Protein AF-A0A4R4RZB3-F1 (afdb_monomer)

pLDDT: mean 90.38, std 12.24, range [35.19, 98.12]

Sequence (123 aa):
MCSTDGIDVASMSTSELVDAAVAIAAELAQRPAPDSPAVCMGDAESLARATDLNEGTLAALIGRVDASREMRRWGYPSTRSWLRSRLGMREARAKERLNLARQRHRLPNVTTRLARGELSYGY

Foldseek 3Di:
DPPPPDPPPVPDDPVVVVVVVVVVVVVVVPDDQDPDVVVNVVVVLVVLLVVLLVLLVVLQVLLVCQVVVVVVVVVQPHSLSCCCPPVVDDNVRSVVSPVCSNCVVVCVVSSVCSNRSVDRPDD

Radius of gyration: 16.97 Å; Cα contacts (8 Å, |Δi|>4): 79; chains: 1; bounding box: 48×29×46 Å

Solvent-accessible surface area (backbone atoms only — not comparable to full-atom values): 7063 Å² total; per-residue (Å²): 133,81,79,74,76,72,79,63,67,84,80,48,52,74,66,57,50,50,53,50,50,50,54,52,51,55,54,56,72,71,52,80,79,66,92,47,66,72,56,43,51,56,50,50,55,51,49,50,30,52,47,20,30,48,51,42,51,51,26,53,54,51,28,55,39,53,73,70,45,55,52,46,85,73,73,24,95,39,61,55,52,39,37,32,72,75,67,68,36,54,71,70,59,28,50,53,48,52,48,50,22,69,43,38,88,81,32,59,69,61,46,52,29,17,68,66,35,73,37,85,77,78,133

Secondary structure (DSSP, 8-state):
--------TTTS-HHHHHHHHHHHHHHHHHSPPPS-HHHHHHHHHHHHHHHHHHHHHHHHHHHHHHHHTGGGGGT-SSHHHHHHHHS---HHHHHHHHHHHHHGGG-HHHHHHHHTT-S----

Mean predicted aligned error: 5.13 Å

Structure (mmCIF, N/CA/C/O backbone):
data_AF-A0A4R4RZB3-F1
#
_entry.id   AF-A0A4R4RZB3-F1
#
loop_
_atom_site.group_PDB
_atom_site.id
_atom_site.type_symbol
_atom_site.label_atom_id
_atom_site.label_alt_id
_atom_site.label_comp_id
_atom_site.label_asym_id
_atom_site.label_entity_id
_atom_site.label_seq_id
_atom_site.pdbx_PDB_ins_code
_atom_site.Cartn_x
_atom_site.Cartn_y
_atom_site.Cartn_z
_atom_site.occupancy
_atom_site.B_iso_or_equiv
_atom_site.auth_seq_id
_atom_site.auth_comp_id
_atom_site.auth_asym_id
_atom_site.auth_atom_id
_atom_site.pdbx_PDB_model_num
ATOM 1 N N . MET A 1 1 ? -33.302 -10.932 9.053 1.00 35.19 1 MET A N 1
ATOM 2 C CA . MET A 1 1 ? -32.063 -11.672 8.745 1.00 35.19 1 MET A CA 1
ATOM 3 C C . MET A 1 1 ? -31.656 -11.263 7.342 1.00 35.19 1 MET A C 1
ATOM 5 O O . MET A 1 1 ? -32.188 -11.813 6.390 1.00 35.19 1 MET A O 1
ATOM 9 N N . CYS A 1 2 ? -30.843 -10.215 7.204 1.00 37.12 2 CYS A N 1
ATOM 10 C CA . CYS A 1 2 ? -30.242 -9.908 5.909 1.00 37.12 2 CYS A CA 1
ATOM 11 C C . CYS A 1 2 ? -29.124 -10.922 5.714 1.00 37.12 2 CYS A C 1
ATOM 13 O O . CYS A 1 2 ? -28.187 -10.948 6.511 1.00 37.12 2 CYS A O 1
ATOM 15 N N . SER A 1 3 ? -29.264 -11.791 4.720 1.00 44.34 3 SER A N 1
ATOM 16 C CA . SER A 1 3 ? -28.142 -12.575 4.226 1.00 44.34 3 SER A CA 1
ATOM 17 C C . SER A 1 3 ? -27.093 -11.577 3.760 1.00 44.34 3 SER A C 1
ATOM 19 O O . SER A 1 3 ? -27.299 -10.870 2.777 1.00 44.34 3 SER A O 1
ATOM 21 N N . THR A 1 4 ? -26.008 -11.442 4.514 1.00 51.56 4 THR A N 1
ATOM 22 C CA . THR A 1 4 ? -24.797 -10.839 3.979 1.00 51.56 4 THR A CA 1
ATOM 23 C C . THR A 1 4 ? -24.300 -11.846 2.957 1.00 51.56 4 THR A C 1
ATOM 25 O O . THR A 1 4 ? -23.664 -12.829 3.333 1.00 51.56 4 THR A O 1
ATOM 28 N N . ASP A 1 5 ? -24.663 -11.660 1.688 1.00 56.69 5 ASP A N 1
ATOM 29 C CA . ASP A 1 5 ? -23.907 -12.269 0.602 1.00 56.69 5 ASP A CA 1
ATOM 30 C C . ASP A 1 5 ? -22.465 -11.825 0.834 1.00 56.69 5 ASP A C 1
ATOM 32 O O . ASP A 1 5 ? -22.127 -10.642 0.739 1.00 56.69 5 ASP A O 1
ATOM 36 N N . GLY A 1 6 ? -21.652 -12.758 1.328 1.00 63.62 6 GLY A N 1
ATOM 37 C CA . GLY A 1 6 ? -20.250 -12.505 1.590 1.00 63.62 6 GLY A CA 1
ATOM 38 C C . GLY A 1 6 ? -19.643 -12.060 0.275 1.00 63.62 6 GLY A C 1
ATOM 39 O O . GLY A 1 6 ? -19.750 -12.779 -0.715 1.00 63.62 6 GLY A O 1
ATOM 40 N N . ILE A 1 7 ? -19.060 -10.862 0.251 1.00 74.25 7 ILE A N 1
ATOM 41 C CA . ILE A 1 7 ? -18.303 -10.391 -0.905 1.00 74.25 7 ILE A CA 1
ATOM 42 C C . ILE A 1 7 ? -17.295 -11.497 -1.228 1.00 74.25 7 ILE A C 1
ATOM 44 O O . ILE A 1 7 ? -16.448 -11.815 -0.390 1.00 74.25 7 ILE A O 1
ATOM 48 N N . ASP A 1 8 ? -17.408 -12.115 -2.405 1.00 86.19 8 ASP A N 1
ATOM 49 C CA . ASP A 1 8 ? -16.448 -13.121 -2.855 1.00 86.19 8 ASP A CA 1
ATOM 50 C C . ASP A 1 8 ? -15.175 -12.416 -3.329 1.00 86.19 8 ASP A C 1
ATOM 52 O O . ASP A 1 8 ? -14.886 -12.295 -4.521 1.00 86.19 8 ASP A O 1
ATOM 56 N N . VAL A 1 9 ? -14.414 -11.933 -2.347 1.00 87.62 9 VAL A N 1
ATOM 57 C CA . VAL A 1 9 ? -13.129 -11.251 -2.516 1.00 87.62 9 VAL A CA 1
ATOM 58 C C . VAL A 1 9 ? -12.144 -12.124 -3.306 1.00 87.62 9 VAL A C 1
ATOM 60 O O . VAL A 1 9 ? -11.280 -11.592 -3.996 1.00 87.62 9 VAL A O 1
ATOM 63 N N . ALA A 1 10 ? -12.264 -13.455 -3.235 1.00 88.00 10 ALA A N 1
ATOM 64 C CA . ALA A 1 10 ? -11.351 -14.373 -3.911 1.00 88.00 10 ALA A CA 1
ATOM 65 C C . ALA A 1 10 ? -11.572 -14.424 -5.432 1.00 88.00 10 ALA A C 1
ATOM 67 O O . ALA A 1 10 ? -10.615 -14.656 -6.171 1.00 88.00 10 ALA A O 1
ATOM 68 N N . SER A 1 11 ? -12.804 -14.194 -5.896 1.00 90.69 11 SER A N 1
ATOM 69 C CA . SER A 1 11 ? -13.133 -14.129 -7.328 1.00 90.69 11 SER A CA 1
ATOM 70 C C . SER A 1 11 ? -12.770 -12.796 -7.993 1.00 90.69 11 SER A C 1
ATOM 72 O O . SER A 1 11 ? -12.633 -12.737 -9.216 1.00 90.69 11 SER A O 1
ATOM 74 N N . MET A 1 12 ? -12.595 -11.734 -7.201 1.00 93.75 12 MET A N 1
ATOM 75 C CA . MET A 1 12 ? -12.327 -10.386 -7.699 1.00 93.75 12 MET A CA 1
ATOM 76 C C . MET A 1 12 ? -10.911 -10.262 -8.273 1.00 93.75 12 MET A C 1
ATOM 78 O O . MET A 1 12 ? -9.919 -10.737 -7.713 1.00 93.75 12 MET A O 1
ATOM 82 N N . SER A 1 13 ? -10.795 -9.544 -9.384 1.00 95.6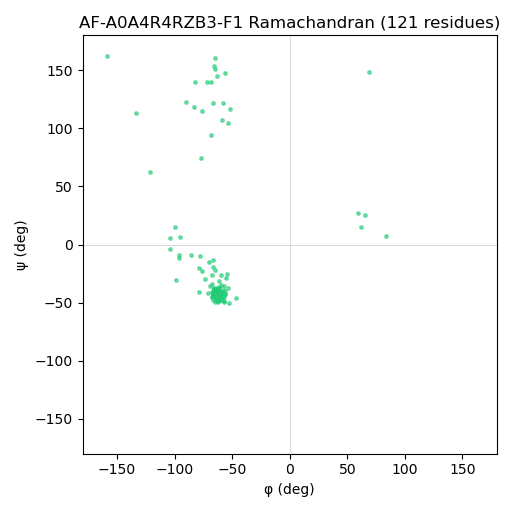9 13 SER A N 1
ATOM 83 C CA . SER A 1 13 ? -9.512 -9.117 -9.927 1.00 95.69 13 SER A CA 1
ATOM 84 C C . SER A 1 13 ? -8.802 -8.140 -8.982 1.00 95.69 13 SER A C 1
ATOM 86 O O . SER A 1 13 ? -9.411 -7.469 -8.150 1.00 95.69 13 SER A O 1
ATOM 88 N N . THR A 1 14 ? -7.484 -7.982 -9.146 1.00 94.69 14 THR A N 1
ATOM 89 C CA . THR A 1 14 ? -6.718 -7.002 -8.358 1.00 94.69 14 THR A CA 1
ATOM 90 C C . THR A 1 14 ? -7.257 -5.577 -8.507 1.00 94.69 14 THR A C 1
ATOM 92 O O . THR A 1 14 ? -7.236 -4.832 -7.534 1.00 94.69 14 THR A O 1
ATOM 95 N N . SER A 1 15 ? -7.743 -5.192 -9.690 1.00 95.69 15 SER A N 1
ATOM 96 C CA . SER A 1 15 ? -8.319 -3.859 -9.902 1.00 95.69 15 SER A CA 1
ATOM 97 C C . SER A 1 15 ? -9.624 -3.678 -9.130 1.00 95.69 15 SER A C 1
ATOM 99 O O . SER A 1 15 ? -9.763 -2.688 -8.423 1.00 95.69 15 SER A O 1
ATOM 101 N N . GLU A 1 16 ? -10.527 -4.661 -9.174 1.00 96.50 16 GLU A N 1
ATOM 102 C CA . GLU A 1 16 ? -11.784 -4.612 -8.412 1.00 96.50 16 GLU A CA 1
ATOM 103 C C . GLU A 1 16 ? -11.527 -4.556 -6.900 1.00 96.50 16 GLU A C 1
ATOM 105 O O . GLU A 1 16 ? -12.214 -3.840 -6.175 1.00 96.50 16 GLU A O 1
ATOM 110 N N . LEU A 1 17 ? -10.501 -5.263 -6.413 1.00 96.00 17 LEU A N 1
ATOM 111 C CA . LEU A 1 17 ? -10.087 -5.190 -5.010 1.00 96.00 17 LEU A CA 1
ATOM 112 C C . LEU A 1 17 ? -9.531 -3.814 -4.628 1.00 96.00 17 LEU A C 1
ATOM 114 O O . LEU A 1 17 ? -9.791 -3.335 -3.525 1.00 96.00 17 LEU A O 1
ATOM 118 N N . VAL A 1 18 ? -8.777 -3.167 -5.521 1.00 96.44 18 VAL A N 1
ATOM 119 C CA . VAL A 1 18 ? -8.297 -1.794 -5.306 1.00 96.44 18 VAL A CA 1
ATOM 120 C C . VAL A 1 18 ? -9.474 -0.820 -5.260 1.00 96.44 18 VAL A C 1
ATOM 122 O O . VAL A 1 18 ? -9.521 0.015 -4.357 1.00 96.44 18 VAL A O 1
ATOM 125 N N . ASP A 1 19 ? -10.444 -0.956 -6.162 1.00 96.12 19 ASP A N 1
ATOM 126 C CA . ASP A 1 19 ? -11.641 -0.111 -6.179 1.00 96.12 19 ASP A CA 1
ATOM 127 C C . ASP A 1 19 ? -12.477 -0.299 -4.903 1.00 96.12 19 ASP A C 1
ATOM 129 O O . ASP A 1 19 ? -12.892 0.680 -4.276 1.00 96.12 19 ASP A O 1
ATOM 133 N N . ALA A 1 20 ? -12.646 -1.543 -4.445 1.00 95.31 20 ALA A N 1
ATOM 134 C CA . ALA A 1 20 ? -13.304 -1.841 -3.176 1.00 95.31 20 ALA A CA 1
ATOM 135 C C . ALA A 1 20 ? -12.550 -1.246 -1.973 1.00 95.31 20 ALA A C 1
ATOM 137 O O . ALA A 1 20 ? -13.172 -0.664 -1.083 1.00 95.31 20 ALA A O 1
ATOM 138 N N . ALA A 1 21 ? -11.216 -1.329 -1.950 1.00 95.62 21 ALA A N 1
ATOM 139 C CA . ALA A 1 21 ? -10.403 -0.726 -0.894 1.00 95.62 21 ALA A CA 1
ATOM 140 C C . ALA A 1 21 ? -10.557 0.803 -0.851 1.00 95.62 21 ALA A C 1
ATOM 142 O O . ALA A 1 21 ? -10.665 1.378 0.233 1.00 95.62 21 ALA A O 1
ATOM 143 N N . VAL A 1 22 ? -10.618 1.462 -2.014 1.00 96.88 22 VAL A N 1
ATOM 144 C CA . VAL A 1 22 ? -10.884 2.906 -2.112 1.00 96.88 22 VAL A CA 1
ATOM 145 C C . VAL A 1 22 ? -12.281 3.241 -1.587 1.00 96.88 22 VAL A C 1
ATOM 147 O O . VAL A 1 22 ? -12.416 4.182 -0.806 1.00 96.88 22 VAL A O 1
ATOM 150 N N . ALA A 1 23 ? -13.305 2.467 -1.958 1.00 96.69 23 ALA A N 1
ATOM 151 C CA . ALA A 1 23 ? -14.675 2.681 -1.490 1.00 96.69 23 ALA A CA 1
ATOM 152 C C . ALA A 1 23 ? -14.791 2.546 0.040 1.00 96.69 23 ALA A C 1
ATOM 154 O O . ALA A 1 23 ? -15.378 3.407 0.696 1.00 96.69 23 ALA A O 1
ATOM 155 N N . ILE A 1 24 ? -14.168 1.515 0.620 1.00 96.06 24 ILE A N 1
ATOM 156 C CA . ILE A 1 24 ? -14.124 1.308 2.075 1.00 96.06 24 ILE A CA 1
ATOM 157 C C . ILE A 1 24 ? -13.383 2.459 2.765 1.00 96.06 24 ILE A C 1
ATOM 159 O O . ILE A 1 24 ? -13.874 2.997 3.755 1.00 96.06 24 ILE A O 1
ATOM 163 N N . ALA A 1 25 ? -12.221 2.869 2.247 1.00 96.31 25 ALA A N 1
ATOM 164 C CA . ALA A 1 25 ? -11.447 3.966 2.825 1.00 96.31 25 ALA A CA 1
ATOM 165 C C . ALA A 1 25 ? -12.207 5.302 2.784 1.00 96.31 25 ALA A C 1
ATOM 167 O O . ALA A 1 25 ? -12.146 6.070 3.744 1.00 96.31 25 ALA A O 1
ATOM 168 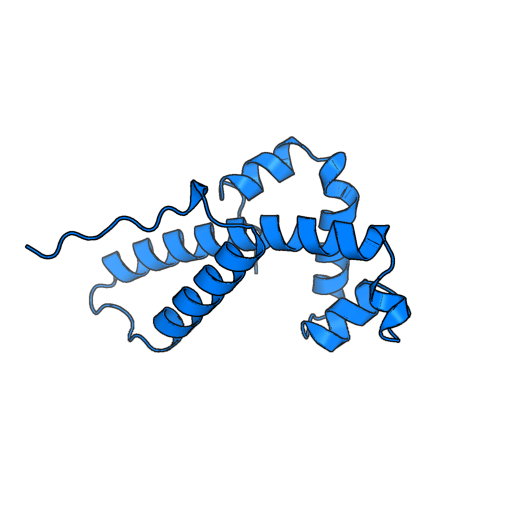N N . ALA A 1 26 ? -12.940 5.571 1.700 1.00 97.19 26 ALA A N 1
ATOM 169 C CA . ALA A 1 26 ? -13.769 6.765 1.573 1.00 97.19 26 ALA A CA 1
ATOM 170 C C . ALA A 1 26 ? -14.897 6.790 2.616 1.00 97.19 26 ALA A C 1
ATOM 172 O O . ALA A 1 26 ? -15.099 7.814 3.264 1.00 97.19 26 ALA A O 1
ATOM 173 N N . GLU A 1 27 ? -15.578 5.661 2.821 1.00 97.56 27 GLU A N 1
ATOM 174 C CA . GLU A 1 27 ? -16.621 5.523 3.843 1.00 97.56 27 GLU A CA 1
ATOM 175 C C . GLU A 1 27 ? -16.048 5.685 5.260 1.00 97.56 27 GLU A C 1
ATOM 177 O O . GLU A 1 27 ? -16.582 6.450 6.061 1.00 97.56 27 GLU A O 1
ATOM 182 N N . LEU A 1 28 ? -14.919 5.032 5.565 1.00 96.50 28 LEU A N 1
ATOM 183 C CA . LEU A 1 28 ? -14.234 5.177 6.855 1.00 96.50 28 LEU A CA 1
ATOM 184 C C . LEU A 1 28 ? -13.845 6.634 7.139 1.00 96.50 28 LEU A C 1
ATOM 186 O O . LEU A 1 28 ? -13.997 7.092 8.267 1.00 96.50 28 LEU A O 1
ATOM 190 N N . ALA A 1 29 ? -13.394 7.378 6.125 1.00 96.56 29 ALA A N 1
ATOM 191 C CA . ALA A 1 29 ? -12.993 8.777 6.271 1.00 96.56 29 ALA A CA 1
ATOM 192 C C . ALA A 1 29 ? -14.154 9.730 6.614 1.00 96.56 29 ALA A C 1
ATOM 194 O O . ALA A 1 29 ? -13.901 10.835 7.090 1.00 96.56 29 ALA A O 1
ATOM 195 N N . GLN A 1 30 ? -15.406 9.334 6.361 1.00 97.00 30 GLN A N 1
ATOM 196 C CA . GLN A 1 30 ? -16.596 10.130 6.692 1.00 97.00 30 GLN A CA 1
ATOM 197 C C . GLN A 1 30 ? -17.234 9.738 8.030 1.00 97.00 30 GLN A C 1
ATOM 199 O O . GLN A 1 30 ? -18.104 10.454 8.529 1.00 97.00 30 GLN A O 1
ATOM 204 N N . ARG A 1 31 ? -16.832 8.609 8.623 1.00 96.00 31 ARG A N 1
ATOM 205 C CA . ARG A 1 31 ? -17.420 8.124 9.873 1.00 96.00 31 ARG A CA 1
ATOM 206 C C . ARG A 1 31 ? -16.798 8.811 11.089 1.00 96.00 31 ARG A C 1
ATOM 208 O O . ARG A 1 31 ? -15.581 8.994 11.130 1.00 96.00 31 ARG A O 1
ATOM 215 N N . PRO A 1 32 ? -17.603 9.160 12.109 1.00 96.31 32 PRO A N 1
ATOM 216 C CA . PRO A 1 32 ? -17.055 9.585 13.387 1.00 96.31 32 PRO A CA 1
ATOM 217 C C . PRO A 1 32 ? -16.300 8.426 14.049 1.00 96.31 32 PRO A C 1
ATOM 219 O O . PRO A 1 32 ? -16.635 7.254 13.853 1.00 96.31 32 PRO A O 1
ATOM 222 N N . ALA A 1 33 ? -15.293 8.762 14.856 1.00 95.88 33 ALA A N 1
ATOM 223 C CA . ALA A 1 33 ? -14.627 7.777 15.696 1.00 95.88 33 ALA A CA 1
ATOM 224 C C . ALA A 1 33 ? -15.623 7.183 16.717 1.00 95.88 33 ALA A C 1
ATOM 226 O O . ALA A 1 33 ? -16.495 7.915 17.193 1.00 95.88 33 ALA A O 1
ATOM 227 N N . PRO A 1 34 ? -15.506 5.890 17.070 1.00 96.00 34 PRO A N 1
ATOM 228 C CA . PRO A 1 34 ? -16.302 5.294 18.140 1.00 96.00 34 PRO A CA 1
ATOM 229 C C . PRO A 1 34 ? -16.140 6.037 19.477 1.00 96.00 34 PRO A C 1
ATOM 231 O O . PRO A 1 34 ? -15.054 6.506 19.808 1.00 96.00 34 PRO A O 1
ATOM 234 N N . ASP A 1 35 ? -17.193 6.077 20.297 1.00 97.12 35 ASP A N 1
ATOM 235 C CA . ASP A 1 35 ? -17.135 6.753 21.607 1.00 97.12 35 ASP A CA 1
ATOM 236 C C . ASP A 1 35 ? -16.204 6.045 22.608 1.00 97.12 35 ASP A C 1
ATOM 238 O O . ASP A 1 35 ? -15.681 6.661 23.535 1.00 97.12 35 ASP A O 1
ATOM 242 N N . SER A 1 36 ? -16.005 4.734 22.445 1.00 98.12 36 SER A N 1
ATOM 243 C CA . SER A 1 36 ? -15.184 3.920 23.344 1.00 98.12 36 SER A CA 1
ATOM 244 C C . SER A 1 36 ? -13.699 4.013 22.980 1.00 98.12 36 SER A C 1
ATOM 246 O O . SER A 1 36 ? -13.307 3.522 21.917 1.00 98.12 36 SER A O 1
ATOM 248 N N . PRO A 1 37 ? -12.826 4.514 23.880 1.00 97.75 37 PRO A N 1
ATOM 249 C CA . PRO A 1 37 ? -11.389 4.572 23.618 1.00 97.75 37 PRO A CA 1
ATOM 250 C C . PRO A 1 37 ? -10.768 3.198 23.348 1.00 97.75 37 PRO A C 1
ATOM 252 O O . PRO A 1 37 ? -9.877 3.078 22.513 1.00 97.75 37 PRO A O 1
ATOM 255 N N . ALA A 1 38 ? -11.254 2.147 24.017 1.00 97.38 38 ALA A N 1
ATOM 256 C CA . ALA A 1 38 ? -10.757 0.788 23.814 1.00 97.38 38 ALA A CA 1
ATOM 257 C C . ALA A 1 38 ? -11.066 0.265 22.402 1.00 97.38 38 ALA A C 1
ATOM 259 O O . ALA A 1 38 ? -10.226 -0.399 21.799 1.00 97.38 38 ALA A O 1
ATOM 260 N N . VAL A 1 39 ? -12.243 0.608 21.863 1.00 97.75 39 VAL A N 1
ATOM 261 C CA . VAL A 1 39 ? -12.605 0.282 20.476 1.00 97.75 39 VAL A CA 1
ATOM 262 C C . VAL A 1 39 ? -11.720 1.069 19.513 1.00 97.75 39 VAL A C 1
ATOM 264 O O . VAL A 1 39 ? -11.124 0.472 18.625 1.00 97.75 39 VAL A O 1
ATOM 267 N N . CYS A 1 40 ? -11.523 2.370 19.752 1.00 97.25 40 CYS A N 1
ATOM 268 C CA . CYS A 1 40 ? -10.635 3.199 18.935 1.00 97.25 40 CYS A CA 1
ATOM 269 C C . CYS A 1 40 ? -9.202 2.655 18.854 1.00 97.25 40 CYS A C 1
ATOM 271 O O . CYS A 1 40 ? -8.609 2.690 17.779 1.00 97.25 40 CYS A O 1
ATOM 273 N N . MET A 1 41 ? -8.640 2.142 19.957 1.00 97.81 41 MET A N 1
ATOM 274 C CA . MET A 1 41 ? -7.310 1.520 19.924 1.00 97.81 41 MET A CA 1
ATOM 275 C C . MET A 1 41 ? -7.286 0.282 19.020 1.00 97.81 41 MET A C 1
ATOM 277 O O . MET A 1 41 ? -6.431 0.187 18.142 1.00 97.81 41 MET A O 1
ATOM 281 N N . GLY A 1 42 ? -8.240 -0.639 19.193 1.00 97.25 42 GLY A N 1
ATOM 282 C CA . GLY A 1 42 ? -8.304 -1.864 18.388 1.00 97.25 42 GLY A CA 1
ATOM 283 C C . GLY A 1 42 ? -8.553 -1.594 16.900 1.00 97.25 42 GLY A C 1
ATOM 284 O O . GLY A 1 42 ? -7.939 -2.228 16.035 1.00 97.25 42 GLY A O 1
ATOM 285 N N . ASP A 1 43 ? -9.401 -0.614 16.591 1.00 96.62 43 ASP A N 1
ATOM 286 C CA . ASP A 1 43 ? -9.676 -0.189 15.218 1.00 96.62 43 ASP A CA 1
ATOM 287 C C . ASP A 1 43 ? -8.451 0.481 14.587 1.00 96.62 43 ASP A C 1
ATOM 289 O O . ASP A 1 43 ? -8.126 0.198 13.433 1.00 96.62 43 ASP A O 1
ATOM 293 N N . ALA A 1 44 ? -7.720 1.310 15.339 1.00 94.69 44 ALA A N 1
ATOM 294 C CA . ALA A 1 44 ? -6.487 1.934 14.865 1.00 94.69 44 ALA A CA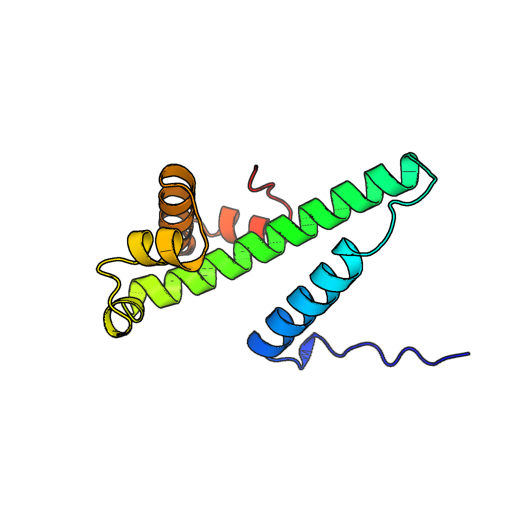 1
ATOM 295 C C . ALA A 1 44 ? -5.407 0.891 14.539 1.00 94.69 44 ALA A C 1
ATOM 297 O O . ALA A 1 44 ? -4.780 0.969 13.482 1.00 94.69 44 ALA A O 1
ATOM 298 N N . GLU A 1 45 ? -5.216 -0.116 15.395 1.00 93.94 45 GLU A N 1
ATOM 299 C CA . GLU A 1 45 ? -4.283 -1.223 15.147 1.00 93.94 45 GLU A CA 1
ATOM 300 C C . GLU A 1 45 ? -4.683 -2.047 13.913 1.00 93.94 45 GLU A C 1
ATOM 302 O O . GLU A 1 45 ? -3.840 -2.408 13.084 1.00 93.94 45 GLU A O 1
ATOM 307 N N . SER A 1 46 ? -5.981 -2.311 13.755 1.00 94.12 46 SER A N 1
ATOM 308 C CA . SER A 1 46 ? -6.521 -3.047 12.609 1.00 94.12 46 SER A CA 1
ATOM 309 C C . SER A 1 46 ? -6.367 -2.262 11.304 1.00 94.12 46 SER A C 1
ATOM 311 O O . SER A 1 46 ? -5.952 -2.819 10.284 1.00 94.12 46 SER A O 1
ATOM 313 N N . LEU A 1 47 ? -6.631 -0.954 11.333 1.00 93.94 47 LEU A N 1
ATOM 314 C CA . LEU A 1 47 ? -6.467 -0.068 10.183 1.00 93.94 47 LEU A CA 1
ATOM 315 C C . LEU A 1 47 ? -4.989 0.138 9.823 1.00 93.94 47 LEU A C 1
ATOM 317 O O . LEU A 1 47 ? -4.647 0.193 8.639 1.00 93.94 47 LEU A O 1
ATOM 321 N N . ALA A 1 48 ? -4.096 0.189 10.815 1.00 91.38 48 ALA A N 1
ATOM 322 C CA . ALA A 1 48 ? -2.654 0.208 10.587 1.00 91.38 48 ALA A CA 1
ATOM 323 C C . ALA A 1 48 ? -2.199 -1.066 9.859 1.00 91.38 48 ALA A C 1
ATOM 325 O O . ALA A 1 48 ? -1.524 -0.978 8.834 1.00 91.38 48 ALA A O 1
ATOM 326 N N . ARG A 1 49 ? -2.669 -2.245 10.293 1.00 90.50 49 ARG A N 1
ATOM 327 C CA . ARG A 1 49 ? -2.398 -3.514 9.596 1.00 90.50 49 ARG A CA 1
ATOM 328 C C . ARG A 1 49 ? -2.923 -3.510 8.158 1.00 90.50 49 ARG A C 1
ATOM 330 O O . ARG A 1 49 ? -2.225 -3.956 7.249 1.00 90.50 49 ARG A O 1
ATOM 337 N N . ALA A 1 50 ? -4.137 -3.004 7.933 1.00 93.00 50 ALA A N 1
ATOM 338 C CA . ALA A 1 50 ? -4.695 -2.860 6.587 1.00 93.00 50 ALA A CA 1
ATOM 339 C C . ALA A 1 50 ? -3.850 -1.913 5.717 1.00 93.00 50 ALA A C 1
ATOM 341 O O . ALA A 1 50 ? -3.630 -2.175 4.533 1.00 93.00 50 ALA A O 1
ATOM 342 N N . THR A 1 51 ? -3.315 -0.848 6.316 1.00 90.75 51 THR A N 1
ATOM 343 C CA . THR A 1 51 ? -2.384 0.067 5.650 1.00 90.75 51 THR A CA 1
ATOM 344 C C . THR A 1 51 ? -1.097 -0.651 5.252 1.00 90.75 51 THR A C 1
ATOM 346 O O . THR A 1 51 ? -0.698 -0.547 4.096 1.00 90.75 51 THR A O 1
ATOM 349 N N . ASP A 1 52 ? -0.491 -1.452 6.131 1.00 88.25 52 ASP A N 1
ATOM 350 C CA . ASP A 1 52 ? 0.723 -2.218 5.811 1.00 88.25 52 ASP A CA 1
ATOM 351 C C . ASP A 1 52 ? 0.504 -3.210 4.652 1.00 88.25 52 ASP A C 1
ATOM 353 O O . ASP A 1 52 ? 1.338 -3.329 3.745 1.00 88.25 52 ASP A O 1
ATOM 357 N N . LEU A 1 53 ? -0.653 -3.882 4.631 1.00 92.19 53 LEU A N 1
ATOM 358 C CA . LEU A 1 53 ? -1.061 -4.765 3.532 1.00 92.19 53 LEU A CA 1
ATOM 359 C C . LEU A 1 53 ? -1.166 -3.992 2.206 1.00 92.19 53 LEU A C 1
ATOM 361 O O . LEU A 1 53 ? -0.599 -4.404 1.185 1.00 92.19 53 LEU A O 1
ATOM 365 N N . ASN A 1 54 ? -1.832 -2.835 2.228 1.00 91.75 54 ASN A N 1
ATOM 366 C CA . ASN A 1 54 ? -1.957 -1.947 1.072 1.00 91.75 54 ASN A CA 1
ATOM 367 C C . ASN A 1 54 ? -0.595 -1.405 0.617 1.00 91.75 54 ASN A C 1
ATOM 369 O O . ASN A 1 54 ? -0.330 -1.314 -0.587 1.00 91.75 54 ASN A O 1
ATOM 373 N N . GLU A 1 55 ? 0.312 -1.108 1.551 1.00 88.50 55 GLU A N 1
ATOM 374 C CA . GLU A 1 55 ? 1.674 -0.682 1.245 1.00 88.50 55 GLU A CA 1
ATOM 375 C C . GLU A 1 55 ? 2.430 -1.781 0.483 1.00 88.50 55 GLU A C 1
ATOM 377 O O . GLU A 1 55 ? 3.051 -1.511 -0.558 1.00 88.50 55 GLU A O 1
ATOM 382 N N . GLY A 1 56 ? 2.298 -3.033 0.933 1.00 89.31 56 GLY A N 1
ATOM 383 C CA . GLY A 1 56 ? 2.812 -4.217 0.254 1.00 89.31 56 GLY A CA 1
ATOM 384 C C . GLY A 1 56 ? 2.288 -4.359 -1.177 1.00 89.31 56 GLY A C 1
ATOM 385 O O . GLY A 1 56 ? 3.083 -4.603 -2.093 1.00 89.31 56 GLY A O 1
ATOM 386 N N . THR A 1 57 ? 0.988 -4.168 -1.395 1.00 93.19 57 THR A N 1
ATOM 387 C CA . THR A 1 57 ? 0.364 -4.212 -2.730 1.00 93.19 57 THR A CA 1
ATOM 388 C C . THR A 1 57 ? 0.867 -3.081 -3.624 1.00 93.19 57 THR A C 1
ATOM 390 O O . THR A 1 57 ? 1.356 -3.330 -4.729 1.00 93.19 57 THR A O 1
ATOM 393 N N . LEU A 1 58 ? 0.863 -1.840 -3.134 1.00 93.38 58 LEU A N 1
ATOM 394 C CA . LEU A 1 58 ? 1.342 -0.685 -3.893 1.00 93.38 58 LEU A CA 1
ATOM 395 C C . LEU A 1 58 ? 2.834 -0.822 -4.257 1.00 93.38 58 LEU A C 1
ATOM 397 O O . LEU A 1 58 ? 3.239 -0.411 -5.342 1.00 93.38 58 LEU A O 1
ATOM 401 N N . ALA A 1 59 ? 3.654 -1.485 -3.432 1.00 92.94 59 ALA A N 1
ATOM 402 C CA . ALA A 1 59 ? 5.062 -1.725 -3.764 1.00 92.94 59 ALA A CA 1
ATOM 403 C C . ALA A 1 59 ? 5.204 -2.654 -4.980 1.00 92.94 59 ALA A C 1
ATOM 405 O O . ALA A 1 59 ? 6.066 -2.434 -5.833 1.00 92.94 59 ALA A O 1
ATOM 406 N N . ALA A 1 60 ? 4.344 -3.671 -5.084 1.00 94.06 60 ALA A N 1
ATOM 407 C CA . ALA A 1 60 ? 4.314 -4.566 -6.236 1.00 94.06 60 ALA A CA 1
ATOM 408 C C . ALA A 1 60 ? 3.862 -3.832 -7.513 1.00 94.06 60 ALA A C 1
ATOM 410 O O . ALA A 1 60 ? 4.493 -3.993 -8.561 1.00 94.06 60 ALA A O 1
ATOM 411 N N . LEU A 1 61 ? 2.835 -2.978 -7.417 1.00 96.25 61 LEU A N 1
ATOM 412 C CA . LEU A 1 61 ? 2.347 -2.162 -8.537 1.00 96.25 61 LEU A CA 1
ATOM 413 C C . LEU A 1 61 ? 3.423 -1.188 -9.041 1.00 96.25 61 LEU A C 1
ATOM 415 O O . LEU A 1 61 ? 3.725 -1.155 -10.235 1.00 96.25 61 LEU A O 1
ATOM 419 N N . ILE A 1 62 ? 4.074 -0.457 -8.129 1.00 96.94 62 ILE A N 1
ATOM 420 C CA . ILE A 1 62 ? 5.190 0.443 -8.458 1.00 96.94 62 ILE A CA 1
ATOM 421 C C . ILE A 1 62 ? 6.326 -0.331 -9.130 1.00 96.94 62 ILE A C 1
ATOM 423 O O . ILE A 1 62 ? 6.897 0.156 -10.103 1.00 96.94 62 ILE A O 1
ATOM 427 N N . GLY A 1 63 ? 6.635 -1.542 -8.658 1.00 96.44 63 GLY A N 1
ATOM 428 C CA . GLY A 1 63 ? 7.666 -2.392 -9.256 1.00 96.44 63 GLY A CA 1
ATOM 429 C C . GLY A 1 63 ? 7.371 -2.743 -10.716 1.00 96.44 63 GLY A C 1
ATOM 430 O O . GLY A 1 63 ? 8.268 -2.682 -11.556 1.00 96.44 63 GLY A O 1
ATOM 431 N N . ARG A 1 64 ? 6.107 -3.038 -11.051 1.00 96.81 64 ARG A N 1
ATOM 432 C CA . ARG A 1 64 ? 5.679 -3.287 -12.441 1.00 96.81 64 ARG A CA 1
ATOM 433 C C . ARG A 1 64 ? 5.785 -2.031 -13.313 1.00 96.81 64 ARG A C 1
ATOM 435 O O . ARG A 1 64 ? 6.245 -2.129 -14.453 1.00 96.81 64 ARG A O 1
ATOM 442 N N . VAL A 1 65 ? 5.428 -0.857 -12.788 1.00 97.44 65 VAL A N 1
ATOM 443 C CA . VAL A 1 65 ? 5.586 0.429 -13.499 1.00 97.44 65 VAL A CA 1
ATOM 444 C C . VAL A 1 65 ? 7.065 0.779 -13.709 1.00 97.44 65 VAL A C 1
ATOM 446 O O . VAL A 1 65 ? 7.446 1.204 -14.798 1.00 97.44 65 VAL A O 1
ATOM 449 N N . ASP A 1 66 ? 7.921 0.567 -12.705 1.00 97.44 66 ASP A N 1
ATOM 450 C CA . ASP A 1 66 ? 9.366 0.821 -12.802 1.00 97.44 66 ASP A CA 1
ATOM 451 C C . ASP A 1 66 ? 10.034 -0.096 -13.833 1.00 97.44 66 ASP A C 1
ATOM 453 O O . ASP A 1 66 ? 10.814 0.378 -14.661 1.00 97.44 66 ASP A O 1
ATOM 457 N N . ALA A 1 67 ? 9.686 -1.388 -13.822 1.00 96.81 67 ALA A N 1
ATOM 458 C CA . ALA A 1 67 ? 10.236 -2.381 -14.741 1.00 96.81 67 ALA A CA 1
ATOM 459 C C . ALA A 1 67 ? 9.812 -2.138 -16.200 1.00 96.81 67 ALA A C 1
ATOM 461 O O . ALA A 1 67 ? 10.648 -2.208 -17.099 1.00 96.81 67 ALA A O 1
ATOM 462 N N . SER A 1 68 ? 8.534 -1.818 -16.435 1.00 97.75 68 SER A N 1
ATOM 463 C CA . SER A 1 68 ? 8.000 -1.533 -17.781 1.00 97.75 68 SER A CA 1
ATOM 464 C C . SER A 1 68 ? 8.386 -0.155 -18.312 1.00 97.75 68 SER A C 1
ATOM 466 O O . SER A 1 68 ? 8.391 0.070 -19.519 1.00 97.75 68 SER A O 1
ATOM 468 N N . ARG A 1 69 ? 8.710 0.780 -17.414 1.00 97.44 69 ARG A N 1
ATOM 469 C CA . ARG A 1 69 ? 8.883 2.203 -17.717 1.00 97.44 69 ARG A CA 1
ATOM 470 C C . ARG A 1 69 ? 7.637 2.871 -18.316 1.00 97.44 69 ARG A C 1
ATOM 472 O O . ARG A 1 69 ? 7.770 3.890 -18.996 1.00 97.44 69 ARG A O 1
ATOM 479 N N . GLU A 1 70 ? 6.442 2.355 -18.015 1.00 98.00 70 GLU A N 1
ATOM 480 C CA . GLU A 1 70 ? 5.164 2.872 -18.535 1.00 98.00 70 GLU A CA 1
ATOM 481 C C . GLU A 1 70 ? 4.992 4.374 -18.269 1.00 98.00 70 GLU A C 1
ATOM 483 O O . GLU A 1 70 ? 4.543 5.126 -19.129 1.00 98.00 70 GLU A O 1
ATOM 488 N N . MET A 1 71 ? 5.446 4.856 -17.110 1.00 97.25 71 MET A N 1
ATOM 489 C CA . MET A 1 71 ? 5.375 6.270 -16.729 1.00 97.25 71 MET A CA 1
ATOM 490 C C . MET A 1 71 ? 6.006 7.238 -17.751 1.00 97.25 71 MET A C 1
ATOM 492 O O . MET A 1 71 ? 5.592 8.396 -17.822 1.00 97.25 71 MET A O 1
ATOM 496 N N . ARG A 1 72 ? 6.970 6.787 -18.571 1.00 97.25 72 ARG A N 1
ATOM 497 C CA . ARG A 1 72 ? 7.600 7.610 -19.618 1.00 97.25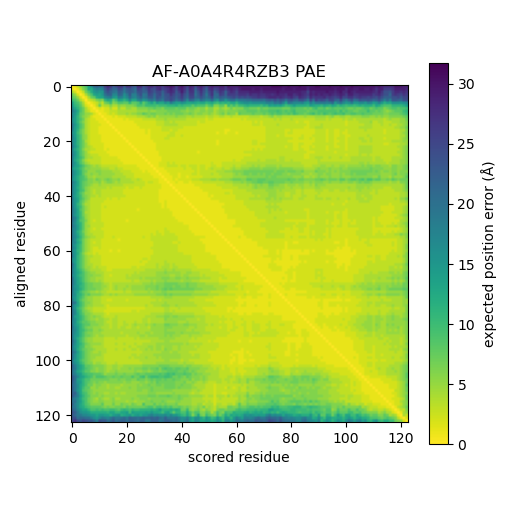 72 ARG A CA 1
ATOM 498 C C . ARG A 1 72 ? 6.626 7.966 -20.731 1.00 97.25 72 ARG A C 1
ATOM 500 O O . ARG A 1 72 ? 6.693 9.080 -21.241 1.00 97.25 72 ARG A O 1
ATOM 507 N N . ARG A 1 73 ? 5.693 7.066 -21.059 1.00 97.19 73 ARG A N 1
ATOM 508 C CA . ARG A 1 73 ? 4.614 7.321 -22.026 1.00 97.19 73 ARG A CA 1
ATOM 509 C C . ARG A 1 73 ? 3.725 8.491 -21.596 1.00 97.19 73 ARG A C 1
ATOM 511 O O . ARG A 1 73 ? 3.153 9.174 -22.434 1.00 97.19 73 ARG A O 1
ATOM 518 N N . TRP A 1 74 ? 3.669 8.746 -20.293 1.00 95.62 74 TRP A N 1
ATOM 519 C CA . TRP A 1 74 ? 2.884 9.805 -19.666 1.00 95.62 74 TRP A CA 1
ATOM 520 C C . TRP A 1 74 ? 3.718 11.049 -19.316 1.00 95.62 74 TRP A C 1
ATOM 522 O O . TRP A 1 74 ? 3.276 11.886 -18.533 1.00 95.62 74 TRP A O 1
ATOM 532 N N . GLY A 1 75 ? 4.930 11.172 -19.872 1.00 97.19 75 GLY A N 1
ATOM 533 C CA . GLY A 1 75 ? 5.787 12.352 -19.717 1.00 97.19 75 GLY A CA 1
ATOM 534 C C . GLY A 1 75 ? 6.632 12.385 -18.440 1.00 97.19 75 GLY A C 1
ATOM 535 O O . GLY A 1 75 ? 7.303 13.382 -18.181 1.00 97.19 75 GLY A O 1
ATOM 536 N N . TYR A 1 76 ? 6.654 11.312 -17.640 1.00 97.75 76 TYR A N 1
ATOM 537 C CA . TYR A 1 76 ? 7.479 11.264 -16.432 1.00 97.75 76 TYR A CA 1
ATOM 538 C C . TYR A 1 76 ? 8.873 10.692 -16.727 1.00 97.75 76 TYR A C 1
ATOM 540 O O . TYR A 1 76 ? 8.993 9.538 -17.145 1.00 97.75 76 TYR A O 1
ATOM 548 N N . PRO A 1 77 ? 9.965 11.429 -16.444 1.00 96.88 77 PRO A N 1
ATOM 549 C CA . PRO A 1 77 ? 11.320 10.987 -16.783 1.00 96.88 77 PRO A CA 1
ATOM 550 C C . PRO A 1 77 ? 11.818 9.806 -15.931 1.00 96.88 77 PRO A C 1
ATOM 552 O O . PRO A 1 77 ? 12.820 9.173 -16.269 1.00 96.88 77 PRO A O 1
ATOM 555 N N . SER A 1 78 ? 11.153 9.507 -14.810 1.00 97.19 78 SER A N 1
ATOM 556 C CA . SER A 1 78 ? 11.458 8.373 -13.931 1.00 97.19 78 SER A CA 1
ATOM 557 C C . SER A 1 78 ? 10.257 7.995 -13.061 1.00 97.19 78 SER A C 1
ATOM 559 O O . SER A 1 78 ? 9.378 8.824 -12.823 1.00 97.19 78 SER A O 1
ATOM 561 N N . THR A 1 79 ? 10.268 6.780 -12.502 1.00 97.94 79 THR A N 1
ATOM 562 C CA . THR A 1 79 ? 9.263 6.307 -11.531 1.00 97.94 79 THR A CA 1
ATOM 563 C C . THR A 1 79 ? 9.191 7.241 -10.337 1.00 97.94 79 THR A C 1
ATOM 565 O O . THR A 1 79 ? 8.113 7.625 -9.912 1.00 97.94 79 THR A O 1
ATOM 568 N N . ARG A 1 80 ? 10.347 7.694 -9.842 1.00 97.25 80 ARG A N 1
ATOM 569 C CA . ARG A 1 80 ? 10.426 8.654 -8.737 1.00 97.25 80 ARG A CA 1
ATOM 570 C C . ARG A 1 80 ? 9.739 9.979 -9.073 1.00 97.25 80 ARG A C 1
ATOM 572 O O . ARG A 1 80 ? 9.007 10.499 -8.240 1.00 97.25 80 ARG A O 1
ATOM 579 N N . SER A 1 81 ? 9.939 10.506 -10.284 1.00 97.56 81 SER A N 1
ATOM 580 C CA . SER A 1 81 ? 9.234 11.713 -10.738 1.00 97.56 81 SER A CA 1
ATOM 581 C C . SER A 1 81 ? 7.724 11.491 -10.790 1.00 97.56 81 SER A C 1
ATOM 583 O O . SER A 1 81 ? 6.977 12.341 -10.326 1.00 97.56 81 SER A O 1
ATOM 585 N N . TRP A 1 82 ? 7.281 10.345 -11.309 1.00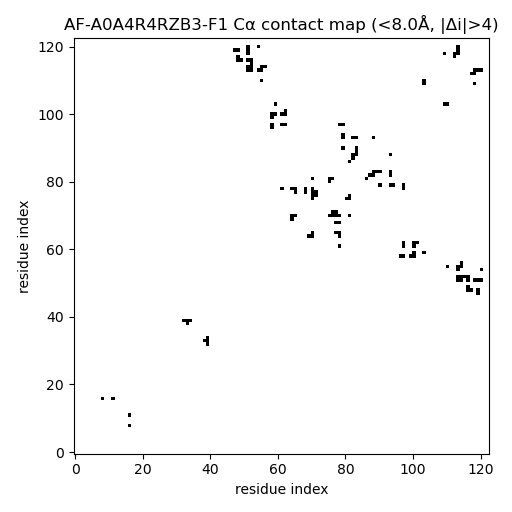 98.12 82 TRP A N 1
ATOM 586 C CA . TRP A 1 82 ? 5.866 9.980 -11.347 1.00 98.12 82 TRP A CA 1
ATOM 587 C C . TRP A 1 82 ? 5.251 9.879 -9.943 1.00 98.12 82 TRP A C 1
ATOM 589 O O . TRP A 1 82 ? 4.225 10.504 -9.696 1.00 98.12 82 TRP A O 1
ATOM 599 N N . LEU A 1 83 ? 5.906 9.190 -9.002 1.00 97.56 83 LEU A N 1
ATOM 600 C CA . LEU A 1 83 ? 5.452 9.073 -7.608 1.00 97.56 83 LEU A CA 1
ATOM 601 C C . LEU A 1 83 ? 5.302 10.442 -6.934 1.00 97.56 83 LEU A C 1
ATOM 603 O O . LEU A 1 83 ? 4.304 10.711 -6.271 1.00 97.56 83 LEU A O 1
ATOM 607 N N . ARG A 1 84 ? 6.273 11.335 -7.131 1.00 97.19 84 ARG A N 1
ATOM 608 C CA . ARG A 1 84 ? 6.213 12.690 -6.570 1.00 97.19 84 ARG A CA 1
ATOM 609 C C . ARG A 1 84 ? 5.087 13.521 -7.177 1.00 97.19 84 ARG A C 1
ATOM 611 O O . ARG A 1 84 ? 4.397 14.223 -6.451 1.00 97.19 84 ARG A O 1
ATOM 618 N N . SER A 1 85 ? 4.912 13.450 -8.494 1.00 96.44 85 SER A N 1
ATOM 619 C CA . SER A 1 85 ? 3.938 14.280 -9.205 1.00 96.44 85 SER A CA 1
ATOM 620 C C . SER A 1 85 ? 2.501 13.776 -9.080 1.00 96.44 85 SER A C 1
ATOM 622 O O . SER A 1 85 ? 1.596 14.589 -8.955 1.00 96.44 85 SER A O 1
ATOM 624 N N . ARG A 1 86 ? 2.270 12.459 -9.147 1.00 95.75 86 ARG A N 1
ATOM 625 C CA . ARG A 1 86 ? 0.916 11.876 -9.175 1.00 95.75 86 ARG A CA 1
ATOM 626 C C . ARG A 1 86 ? 0.433 11.363 -7.832 1.00 95.75 86 ARG A C 1
ATOM 628 O O . ARG A 1 86 ? -0.764 11.393 -7.594 1.00 95.75 86 ARG A O 1
ATOM 635 N N . LEU A 1 87 ? 1.340 10.896 -6.979 1.00 93.81 87 LEU A N 1
ATOM 636 C CA . LEU A 1 87 ? 0.992 10.385 -5.652 1.00 93.81 87 LEU A CA 1
ATOM 637 C C . LEU A 1 87 ? 1.350 11.397 -4.548 1.00 93.81 87 LEU A C 1
ATOM 639 O O . LEU A 1 87 ? 1.264 11.070 -3.370 1.00 93.81 87 LEU A O 1
ATOM 643 N N . GLY A 1 88 ? 1.794 12.610 -4.908 1.00 94.88 88 GLY A N 1
ATOM 644 C CA . GLY A 1 88 ? 2.114 13.681 -3.956 1.00 94.88 88 GLY A CA 1
ATOM 645 C C . GLY A 1 88 ? 3.249 13.345 -2.981 1.00 94.88 88 GLY A C 1
ATOM 646 O O . GLY A 1 88 ? 3.407 14.007 -1.956 1.00 94.88 88 GLY A O 1
ATOM 647 N N . MET A 1 89 ? 4.038 12.302 -3.260 1.00 95.06 89 MET A N 1
ATOM 648 C CA . MET A 1 89 ? 5.041 11.815 -2.316 1.00 95.06 89 MET A CA 1
ATOM 649 C C . MET A 1 89 ? 6.185 12.820 -2.144 1.00 95.06 89 MET A C 1
ATOM 651 O O . MET A 1 89 ? 6.712 13.377 -3.110 1.00 95.06 89 MET A O 1
ATOM 655 N N . ARG A 1 90 ? 6.652 12.982 -0.902 1.00 95.31 90 ARG A N 1
ATOM 656 C CA . ARG A 1 90 ? 7.923 13.664 -0.610 1.00 95.31 90 ARG A CA 1
ATOM 657 C C . ARG A 1 90 ? 9.092 12.856 -1.178 1.00 95.31 90 ARG A C 1
ATOM 659 O O . ARG A 1 90 ? 9.011 11.637 -1.293 1.00 95.31 90 ARG A O 1
ATOM 666 N N . GLU A 1 91 ? 10.204 13.526 -1.485 1.00 94.31 91 GLU A N 1
ATOM 667 C C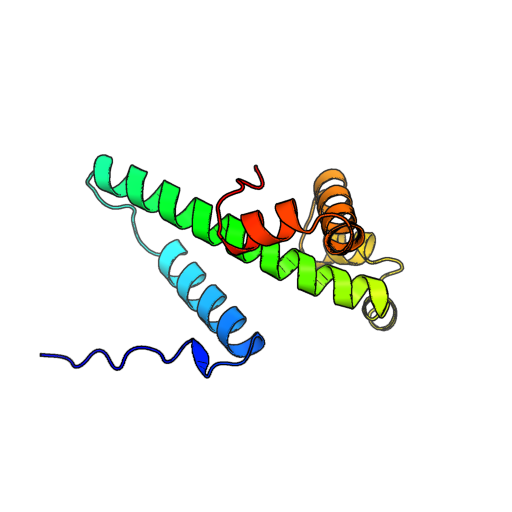A . GLU A 1 91 ? 11.387 12.905 -2.109 1.00 94.31 91 GLU A CA 1
ATOM 668 C C . GLU A 1 91 ? 11.888 11.663 -1.354 1.00 94.31 91 GLU A C 1
ATOM 670 O O . GLU A 1 91 ? 12.064 10.610 -1.965 1.00 94.31 91 GLU A O 1
ATOM 675 N N . ALA A 1 92 ? 12.076 11.770 -0.034 1.00 93.25 92 ALA A N 1
ATOM 676 C CA . ALA A 1 92 ? 12.550 10.662 0.797 1.00 93.25 92 ALA A CA 1
ATOM 677 C C . ALA A 1 92 ? 11.605 9.451 0.724 1.00 93.25 92 ALA A C 1
ATOM 679 O O . ALA A 1 92 ? 12.048 8.344 0.422 1.00 93.25 92 ALA A O 1
ATOM 680 N N . ARG A 1 93 ? 10.296 9.693 0.871 1.00 91.56 93 ARG A N 1
ATOM 681 C CA . ARG A 1 93 ? 9.252 8.663 0.795 1.00 91.56 93 ARG A CA 1
ATOM 682 C C . ARG A 1 93 ? 9.179 8.021 -0.593 1.00 91.56 93 ARG A C 1
ATOM 684 O O . ARG A 1 93 ? 9.120 6.803 -0.705 1.00 91.56 93 ARG A O 1
ATOM 691 N N . ALA A 1 94 ? 9.266 8.809 -1.666 1.00 95.25 94 ALA A N 1
ATOM 692 C CA . ALA A 1 94 ? 9.296 8.279 -3.031 1.00 95.25 94 ALA A CA 1
ATOM 693 C C . ALA A 1 94 ? 10.528 7.389 -3.282 1.00 95.25 94 ALA A C 1
ATOM 695 O O . ALA A 1 94 ? 10.425 6.359 -3.951 1.00 95.25 94 ALA A O 1
ATOM 696 N N . LYS A 1 95 ? 11.696 7.768 -2.744 1.00 94.62 95 LYS A N 1
ATOM 697 C CA . LYS A 1 95 ? 12.935 6.982 -2.847 1.00 94.62 95 LYS A CA 1
ATOM 698 C C . LYS A 1 95 ? 12.830 5.668 -2.080 1.00 94.62 95 LYS A C 1
ATOM 700 O O . LYS A 1 95 ? 13.163 4.623 -2.632 1.00 94.62 95 LYS A O 1
ATOM 705 N N . GLU A 1 96 ? 12.360 5.716 -0.842 1.00 92.25 96 GLU A N 1
ATOM 706 C CA . GLU A 1 96 ? 12.128 4.533 -0.017 1.00 92.25 96 GLU A CA 1
ATOM 707 C C . GLU A 1 96 ? 11.168 3.554 -0.701 1.00 92.25 96 GLU A C 1
ATOM 709 O O . GLU A 1 96 ? 11.495 2.379 -0.876 1.00 92.25 96 GLU A O 1
ATOM 714 N N . ARG A 1 97 ? 10.037 4.059 -1.206 1.00 92.19 97 ARG A N 1
ATOM 715 C CA . ARG A 1 97 ? 9.031 3.236 -1.883 1.00 92.19 97 ARG A CA 1
ATOM 716 C C . ARG A 1 97 ? 9.561 2.570 -3.143 1.00 92.19 97 ARG A C 1
ATOM 718 O O . ARG A 1 97 ? 9.308 1.391 -3.387 1.00 92.19 97 ARG A O 1
ATOM 725 N N . LEU A 1 98 ? 10.325 3.320 -3.934 1.00 95.56 98 LEU A N 1
ATOM 726 C CA . LEU A 1 98 ? 10.967 2.797 -5.131 1.00 95.56 98 LEU A CA 1
ATOM 727 C C . LEU A 1 98 ? 12.035 1.747 -4.792 1.00 95.56 98 LEU A C 1
ATOM 729 O O . LEU A 1 98 ? 12.159 0.745 -5.496 1.00 95.56 98 LEU A O 1
ATOM 733 N N . ASN A 1 99 ? 12.789 1.947 -3.710 1.00 94.25 99 ASN A N 1
ATOM 734 C CA . ASN A 1 99 ? 13.772 0.975 -3.245 1.00 94.25 99 ASN A CA 1
ATOM 735 C C . ASN A 1 99 ? 13.103 -0.331 -2.816 1.00 94.25 99 ASN A C 1
ATOM 737 O O . ASN A 1 99 ? 13.528 -1.389 -3.279 1.00 94.25 99 ASN A O 1
ATOM 741 N N . LEU A 1 100 ? 12.035 -0.272 -2.013 1.00 91.44 100 LEU A N 1
ATOM 742 C CA . LEU A 1 100 ? 11.271 -1.465 -1.647 1.00 91.44 100 LEU A CA 1
ATOM 743 C C . LEU A 1 100 ? 10.759 -2.194 -2.896 1.00 91.44 100 LEU A C 1
ATOM 745 O O . LEU A 1 100 ? 10.968 -3.398 -3.031 1.00 91.44 100 LEU A O 1
ATOM 749 N N . ALA A 1 101 ? 10.131 -1.469 -3.826 1.00 94.38 101 ALA A N 1
ATOM 750 C CA . ALA A 1 101 ? 9.583 -2.044 -5.053 1.00 94.38 101 ALA A CA 1
ATOM 751 C C . ALA A 1 101 ? 10.647 -2.806 -5.865 1.00 94.38 101 ALA A C 1
ATOM 753 O O . ALA A 1 101 ? 10.405 -3.920 -6.328 1.00 94.38 101 ALA A O 1
ATOM 754 N N . ARG A 1 102 ? 11.855 -2.239 -5.979 1.00 94.75 102 ARG A N 1
ATOM 755 C CA . ARG A 1 102 ? 12.990 -2.867 -6.672 1.00 94.75 102 ARG A CA 1
ATOM 756 C C . ARG A 1 102 ? 13.560 -4.061 -5.922 1.00 94.75 102 ARG A C 1
ATOM 758 O O . ARG A 1 102 ? 13.893 -5.061 -6.549 1.00 94.75 102 ARG A O 1
ATOM 765 N N . GLN A 1 103 ? 13.694 -3.965 -4.601 1.00 92.69 103 GLN A N 1
ATOM 766 C CA . GLN A 1 103 ? 14.354 -4.989 -3.787 1.00 92.69 103 GLN A CA 1
ATOM 767 C C . GLN A 1 103 ? 13.422 -6.124 -3.354 1.00 92.69 103 GLN A C 1
ATOM 769 O O . GLN A 1 103 ? 13.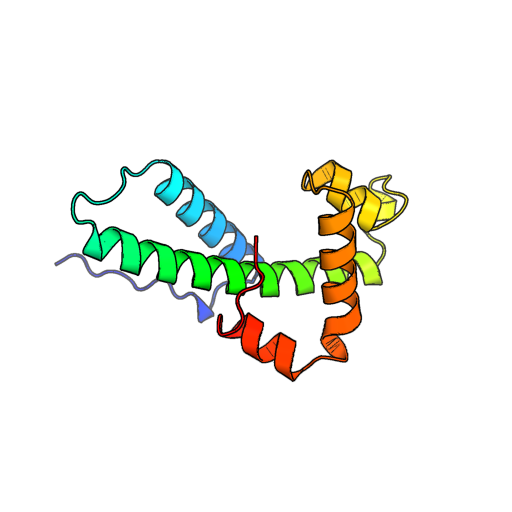909 -7.138 -2.866 1.00 92.69 103 GLN A O 1
ATOM 774 N N . ARG A 1 104 ? 12.106 -6.013 -3.577 1.00 89.62 104 ARG A N 1
ATOM 775 C CA . ARG A 1 104 ? 11.095 -7.004 -3.166 1.00 89.62 104 ARG A CA 1
ATOM 776 C C . ARG A 1 104 ? 11.484 -8.452 -3.498 1.00 89.62 104 ARG A C 1
ATOM 778 O O . ARG A 1 104 ? 11.429 -9.316 -2.632 1.00 89.62 104 ARG A O 1
ATOM 785 N N . HIS A 1 105 ? 11.962 -8.704 -4.719 1.00 88.25 105 HIS A N 1
ATOM 786 C CA . HIS A 1 105 ? 12.381 -10.040 -5.173 1.00 88.25 105 HIS A CA 1
ATOM 787 C C . HIS A 1 105 ? 13.598 -10.612 -4.422 1.00 88.25 105 HIS A C 1
ATOM 789 O O . HIS A 1 105 ? 13.793 -11.822 -4.408 1.00 88.25 105 HIS A O 1
ATOM 795 N N . ARG A 1 106 ? 14.413 -9.756 -3.793 1.00 91.19 106 ARG A N 1
ATOM 796 C CA . ARG A 1 106 ? 15.580 -10.138 -2.978 1.00 91.19 106 ARG A CA 1
ATOM 797 C C . ARG A 1 106 ? 15.264 -10.209 -1.488 1.00 91.19 106 ARG A C 1
ATOM 799 O O . ARG A 1 106 ? 16.098 -10.654 -0.709 1.00 91.19 106 ARG A O 1
ATOM 806 N N . LEU A 1 107 ? 14.075 -9.759 -1.091 1.00 89.81 107 LEU A N 1
ATOM 807 C CA . LEU A 1 107 ? 13.630 -9.664 0.294 1.00 89.81 107 LEU A CA 1
ATOM 808 C C . LEU A 1 107 ? 12.350 -10.497 0.499 1.00 89.81 107 LEU A C 1
ATOM 810 O O . LE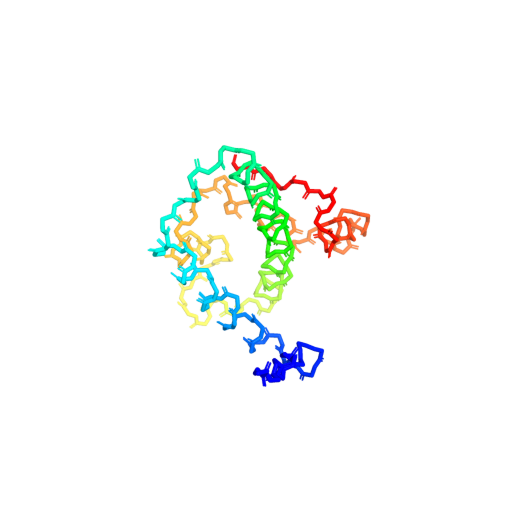U A 1 107 ? 11.301 -9.936 0.832 1.00 89.81 107 LEU A O 1
ATOM 814 N N . PRO A 1 108 ? 12.394 -11.831 0.302 1.00 86.25 108 PRO A N 1
ATOM 815 C CA . PRO A 1 108 ? 11.204 -12.679 0.386 1.00 86.25 108 PRO A CA 1
ATOM 816 C C . PRO A 1 108 ? 10.566 -12.635 1.779 1.00 86.25 108 PRO A C 1
ATOM 818 O O . PRO A 1 108 ? 9.354 -12.501 1.889 1.00 86.25 108 PRO A O 1
ATOM 821 N N . ASN A 1 109 ? 11.371 -12.624 2.846 1.00 89.31 109 ASN A N 1
ATOM 822 C CA . ASN A 1 109 ? 10.860 -12.548 4.218 1.00 89.31 109 ASN A CA 1
ATOM 823 C C . ASN A 1 109 ? 10.137 -11.222 4.498 1.00 89.31 109 ASN A C 1
ATOM 825 O O . ASN A 1 109 ? 9.058 -11.222 5.082 1.00 89.31 109 ASN A O 1
ATOM 829 N N . VAL A 1 110 ? 10.696 -10.093 4.044 1.00 86.00 110 VAL A N 1
ATOM 830 C CA . VAL A 1 110 ? 10.058 -8.768 4.176 1.00 86.00 110 VAL A CA 1
ATOM 831 C C . VAL A 1 110 ? 8.756 -8.733 3.380 1.00 86.00 110 VAL A C 1
ATOM 833 O O . VAL A 1 110 ? 7.733 -8.283 3.879 1.00 86.00 110 VAL A O 1
ATOM 836 N N . THR A 1 111 ? 8.784 -9.266 2.160 1.00 85.19 111 THR A N 1
ATOM 837 C CA . THR A 1 111 ? 7.624 -9.336 1.269 1.00 85.19 111 THR A CA 1
ATOM 838 C C . THR A 1 111 ? 6.484 -10.150 1.872 1.00 85.19 111 THR A C 1
ATOM 840 O O . THR A 1 111 ? 5.343 -9.697 1.853 1.00 85.19 111 THR A O 1
ATOM 843 N N . THR A 1 112 ? 6.788 -11.323 2.431 1.00 87.31 112 THR A N 1
ATOM 844 C CA . THR A 1 112 ? 5.806 -12.185 3.097 1.00 87.31 112 THR A CA 1
ATOM 845 C C . THR A 1 112 ? 5.219 -11.506 4.326 1.00 87.31 112 THR A C 1
ATOM 847 O O . THR A 1 112 ? 4.005 -11.501 4.488 1.00 87.31 112 THR A O 1
ATOM 850 N N . ARG A 1 113 ? 6.055 -10.889 5.167 1.00 86.25 113 ARG A N 1
ATOM 851 C CA . ARG A 1 113 ? 5.578 -10.197 6.371 1.00 86.25 113 ARG A CA 1
ATOM 852 C C . ARG A 1 113 ? 4.704 -8.991 6.035 1.00 86.25 113 ARG A C 1
ATOM 854 O O . ARG A 1 113 ? 3.662 -8.825 6.656 1.00 86.25 113 ARG A O 1
ATOM 861 N N . LEU A 1 114 ? 5.065 -8.207 5.016 1.00 81.62 114 LEU A N 1
ATOM 862 C CA . LEU A 1 114 ? 4.211 -7.126 4.506 1.00 81.62 114 LEU A CA 1
ATOM 863 C C . LEU A 1 114 ? 2.877 -7.659 3.980 1.00 81.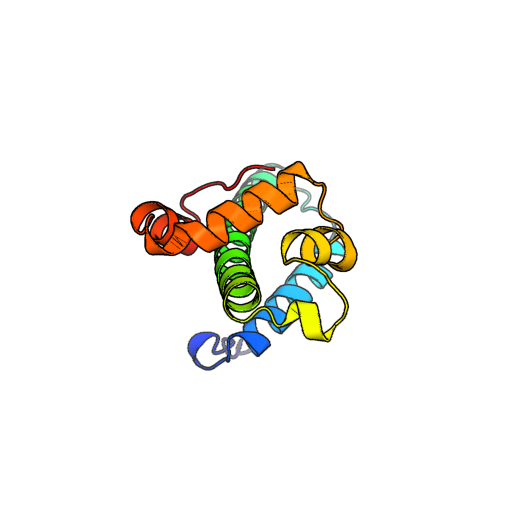62 114 LEU A C 1
ATOM 865 O O . LEU A 1 114 ? 1.834 -7.120 4.319 1.00 81.62 114 LEU A O 1
ATOM 869 N N . ALA A 1 115 ? 2.891 -8.751 3.211 1.00 84.56 115 ALA A N 1
ATOM 870 C CA . ALA A 1 115 ? 1.673 -9.377 2.688 1.00 84.56 115 ALA A CA 1
ATOM 871 C C . ALA A 1 115 ? 0.774 -10.000 3.773 1.00 84.56 115 ALA A C 1
ATOM 873 O O . ALA A 1 115 ? -0.371 -10.337 3.487 1.00 84.56 115 ALA A O 1
ATOM 874 N N . ARG A 1 116 ? 1.279 -10.157 5.001 1.00 86.62 116 ARG A N 1
ATOM 875 C CA . ARG A 1 116 ? 0.519 -10.607 6.176 1.00 86.62 116 ARG A CA 1
ATOM 876 C C . ARG A 1 116 ? 0.177 -9.473 7.148 1.00 86.62 116 ARG A C 1
ATOM 878 O O . ARG A 1 116 ? -0.503 -9.720 8.138 1.00 86.62 116 ARG A O 1
ATOM 885 N N . GLY A 1 117 ? 0.645 -8.246 6.894 1.00 82.19 117 GLY A N 1
ATOM 886 C CA . GLY A 1 117 ? 0.504 -7.126 7.831 1.00 82.19 117 GLY A CA 1
ATOM 887 C C . GLY A 1 117 ? 1.282 -7.334 9.141 1.00 82.19 117 GLY A C 1
ATOM 888 O O . GLY A 1 117 ? 0.919 -6.799 10.181 1.00 82.19 117 GLY A O 1
ATOM 889 N N . GLU A 1 118 ? 2.340 -8.150 9.109 1.00 84.62 118 GLU A N 1
ATOM 890 C CA . GLU A 1 118 ? 3.215 -8.489 10.249 1.00 84.62 118 GLU A CA 1
ATOM 891 C C . GLU A 1 118 ? 4.479 -7.606 10.304 1.00 84.62 118 GLU A C 1
ATOM 893 O O . GLU A 1 118 ? 5.430 -7.865 11.059 1.00 84.62 118 GLU A O 1
ATOM 898 N N . LEU A 1 119 ? 4.549 -6.603 9.433 1.00 80.62 119 LEU A N 1
ATOM 899 C CA . LEU A 1 119 ? 5.613 -5.614 9.398 1.00 80.62 119 LEU A CA 1
ATOM 900 C C . LEU A 1 119 ? 4.978 -4.236 9.269 1.00 80.62 119 LEU A C 1
ATOM 902 O O . LEU A 1 119 ? 4.434 -3.924 8.214 1.00 80.62 119 LEU A O 1
ATOM 906 N N . SER A 1 120 ? 5.116 -3.428 10.322 1.00 73.50 120 SER A N 1
ATOM 907 C CA . SER A 1 120 ? 4.748 -2.019 10.258 1.00 73.50 120 SER A CA 1
ATOM 908 C C . SER A 1 120 ? 5.685 -1.303 9.302 1.00 73.50 120 SER A C 1
ATOM 910 O O . SER A 1 120 ? 6.907 -1.339 9.482 1.00 73.50 120 SER A O 1
ATOM 912 N N . TYR A 1 121 ? 5.121 -0.677 8.274 1.00 65.25 121 TYR A N 1
ATOM 913 C CA . TYR A 1 121 ? 5.907 0.068 7.299 1.00 65.25 121 TYR A CA 1
ATOM 914 C C . TYR A 1 121 ? 6.348 1.448 7.821 1.00 65.25 121 TYR A C 1
ATOM 916 O O . TYR A 1 121 ? 7.223 2.067 7.225 1.00 65.25 121 TYR A O 1
ATOM 924 N N . GLY A 1 122 ? 5.828 1.889 8.974 1.00 61.12 122 GLY A N 1
ATOM 925 C CA . GLY A 1 122 ? 6.146 3.186 9.576 1.00 61.12 122 GLY A CA 1
ATOM 926 C C . GLY A 1 122 ? 5.584 4.373 8.777 1.00 61.12 122 GLY A C 1
ATOM 927 O O . GLY A 1 122 ? 5.433 4.324 7.555 1.00 61.12 122 GLY A O 1
ATOM 928 N N . TYR A 1 123 ? 5.230 5.453 9.475 1.00 47.62 123 TYR A N 1
ATOM 929 C CA . TYR A 1 123 ? 4.748 6.707 8.877 1.00 47.62 123 TYR A CA 1
ATOM 930 C C . TYR A 1 123 ? 5.865 7.752 8.774 1.00 47.62 123 TYR A C 1
ATOM 932 O O . TYR A 1 123 ? 6.645 7.879 9.740 1.00 47.62 123 TYR A O 1
#